Protein AF-A0A963VBE0-F1 (afdb_monomer)

Secondary structure (DSS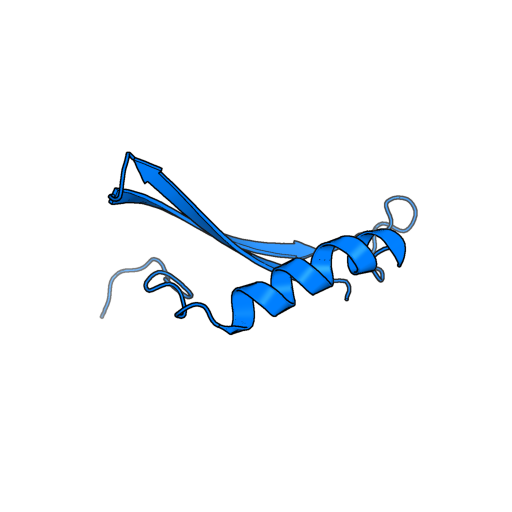P, 8-state):
--EEEEEEEEEETTEEEEEEEEEEE-EETTTTEE-PPPHHHHHHHHHHHHHHTTSPPPTTTT---S---

Solvent-accessible surface area (backbone atoms only — not comparable to full-atom values): 4566 Å² total; per-residue (Å²): 112,36,56,45,81,46,76,45,77,43,64,60,83,92,44,75,77,47,76,49,78,47,79,47,71,35,61,39,82,89,76,74,38,80,36,73,51,56,70,73,56,47,67,62,47,50,58,55,56,59,65,50,68,80,52,80,81,63,89,72,67,88,73,81,87,77,84,81,132

Foldseek 3Di:
DQKDFDKDFDDDVPHGPDIDTDIDGDADPVVRDGDDDDPVVCVVVVVVVVVCVPPDDDPCPPDDDDDDD

Nearest PDB structures (foldseek):
  7r1c-assembly1_N  TM=4.064E-01  e=4.235E+00  Priestia megaterium NBRC 15308 = ATCC 14581

Sequence (69 aa):
EKRIHAFICILRGDTVIASLEQMFLHVDMKAGKACPAAPEVLALLMPIAKAHEALARPEAAGRHVGQRR

Mean predicted aligned error: 3.67 Å

Structure (mmCIF, N/CA/C/O backbone):
data_AF-A0A963VBE0-F1
#
_entry.id   AF-A0A963VBE0-F1
#
loop_
_atom_site.group_PDB
_atom_site.id
_atom_site.type_symbol
_atom_site.label_atom_id
_atom_site.label_alt_id
_atom_site.label_comp_id
_atom_site.label_asym_id
_atom_site.label_entity_id
_atom_site.label_seq_id
_atom_site.pdbx_PDB_ins_code
_atom_site.Cartn_x
_atom_site.Cartn_y
_atom_site.Cartn_z
_atom_site.occupancy
_atom_site.B_iso_or_equiv
_atom_site.auth_seq_id
_atom_site.auth_comp_id
_atom_site.auth_asym_id
_atom_site.auth_atom_id
_atom_site.pdbx_PDB_model_num
ATOM 1 N N . GLU A 1 1 ? 1.285 -5.923 -11.228 1.00 81.00 1 GLU A N 1
ATOM 2 C CA . GLU A 1 1 ? 2.724 -5.869 -11.523 1.00 81.00 1 GLU A CA 1
ATOM 3 C C . GLU A 1 1 ? 3.206 -4.407 -11.431 1.00 81.00 1 GLU A C 1
ATOM 5 O O . GLU A 1 1 ? 3.496 -4.010 -10.318 1.00 81.00 1 GLU A O 1
ATOM 10 N N . LYS A 1 2 ? 3.058 -3.528 -12.437 1.00 93.62 2 LYS A N 1
ATOM 11 C CA . LYS A 1 2 ? 3.432 -2.086 -12.311 1.00 93.62 2 LYS A CA 1
ATOM 12 C C . LYS A 1 2 ? 2.659 -1.183 -11.326 1.00 93.62 2 LYS A C 1
ATOM 14 O O . LYS A 1 2 ? 3.026 -0.027 -11.141 1.00 93.62 2 LYS A O 1
ATOM 19 N N . ARG A 1 3 ? 1.531 -1.642 -10.779 1.00 96.31 3 ARG A N 1
ATOM 20 C CA . ARG A 1 3 ? 0.632 -0.858 -9.909 1.00 96.31 3 ARG A CA 1
ATOM 21 C C . ARG A 1 3 ? 0.480 -1.544 -8.566 1.00 96.31 3 ARG A C 1
ATOM 23 O O . ARG A 1 3 ? 0.350 -2.769 -8.536 1.00 96.31 3 ARG A O 1
ATOM 30 N N . ILE A 1 4 ? 0.401 -0.745 -7.510 1.00 95.44 4 ILE A N 1
ATOM 31 C CA . ILE A 1 4 ? 0.109 -1.196 -6.150 1.00 95.44 4 ILE A CA 1
ATOM 32 C C . ILE A 1 4 ? -1.051 -0.357 -5.632 1.00 95.44 4 ILE A C 1
ATOM 34 O O . ILE A 1 4 ? -0.942 0.864 -5.553 1.00 95.44 4 ILE A O 1
ATOM 38 N N . HIS A 1 5 ? -2.155 -1.014 -5.286 1.00 95.81 5 HIS A N 1
ATOM 39 C CA . HIS A 1 5 ? -3.263 -0.375 -4.591 1.00 95.81 5 HIS A CA 1
ATOM 40 C C . HIS A 1 5 ? -3.138 -0.693 -3.105 1.00 95.81 5 HIS A C 1
ATOM 42 O O . HIS A 1 5 ? -3.305 -1.847 -2.711 1.00 95.81 5 HIS A O 1
ATOM 48 N N . ALA A 1 6 ? -2.781 0.307 -2.307 1.00 95.81 6 ALA A N 1
ATOM 49 C CA . ALA A 1 6 ? -2.533 0.132 -0.886 1.00 95.81 6 ALA A CA 1
ATOM 50 C C . ALA A 1 6 ? -3.564 0.896 -0.060 1.00 95.81 6 ALA A C 1
ATOM 52 O O . ALA A 1 6 ? -3.935 2.025 -0.388 1.00 95.81 6 ALA A O 1
ATOM 53 N N . PHE A 1 7 ? -3.964 0.276 1.045 1.00 97.31 7 PHE A N 1
ATOM 54 C CA . PHE A 1 7 ? -4.743 0.907 2.093 1.00 97.31 7 PHE A CA 1
ATOM 55 C C . PHE A 1 7 ? -3.909 0.939 3.371 1.00 97.31 7 PHE A C 1
ATOM 57 O O . PHE A 1 7 ? -3.361 -0.084 3.780 1.00 97.31 7 PHE A O 1
ATOM 64 N N . ILE A 1 8 ? -3.801 2.110 3.989 1.00 96.50 8 ILE A N 1
ATOM 65 C CA . ILE A 1 8 ? -2.997 2.343 5.187 1.00 96.50 8 ILE A CA 1
ATOM 66 C C . ILE A 1 8 ? -3.924 2.849 6.285 1.00 96.50 8 ILE A C 1
ATOM 68 O O . ILE A 1 8 ? -4.620 3.847 6.100 1.00 96.50 8 ILE A O 1
ATOM 72 N N . CYS A 1 9 ? -3.895 2.187 7.440 1.00 96.12 9 CYS A N 1
ATOM 73 C CA . CYS A 1 9 ? -4.504 2.670 8.675 1.00 96.12 9 CYS A CA 1
ATOM 74 C C . CYS A 1 9 ? -3.413 3.238 9.583 1.00 96.12 9 CYS A C 1
ATOM 76 O O . CYS A 1 9 ? -2.386 2.595 9.795 1.00 96.12 9 CYS A O 1
ATOM 78 N N . ILE A 1 10 ? -3.654 4.410 10.162 1.00 97.06 10 ILE A N 1
ATOM 79 C CA . ILE A 1 10 ? -2.833 4.972 11.236 1.00 97.06 10 ILE A CA 1
ATOM 80 C C . ILE A 1 10 ? -3.620 4.793 12.530 1.00 97.06 10 ILE A C 1
ATOM 82 O O . ILE A 1 10 ? -4.753 5.269 12.633 1.00 97.06 10 ILE A O 1
ATOM 86 N N . LEU A 1 11 ? -3.031 4.093 13.500 1.00 97.19 11 LEU A N 1
ATOM 87 C CA . LEU A 1 11 ? -3.692 3.722 14.747 1.00 97.19 11 LEU A CA 1
ATOM 88 C C . LEU A 1 11 ? -3.071 4.428 15.962 1.00 97.19 11 LEU A C 1
ATOM 90 O O . LEU A 1 11 ? -1.865 4.669 16.014 1.00 97.19 11 LEU A O 1
ATOM 94 N N . ARG A 1 12 ? -3.908 4.714 16.963 1.00 98.06 12 ARG A N 1
ATOM 95 C CA . ARG A 1 12 ? -3.522 5.016 18.347 1.00 98.06 12 ARG A CA 1
ATOM 96 C C . ARG A 1 12 ? -4.125 3.930 19.239 1.00 98.06 12 ARG A C 1
ATOM 98 O O . ARG A 1 12 ? -5.331 3.941 19.477 1.00 98.06 12 ARG A O 1
ATOM 105 N N . GLY A 1 13 ? -3.298 2.998 19.714 1.00 96.94 13 GLY A N 1
ATOM 106 C CA . GLY A 1 13 ? -3.805 1.749 20.296 1.00 96.94 13 GLY A CA 1
ATOM 107 C C . GLY A 1 13 ? -4.629 0.995 19.251 1.00 96.94 13 GLY A C 1
ATOM 108 O O . GLY A 1 13 ? -4.208 0.907 18.102 1.00 96.94 13 GLY A O 1
ATOM 109 N N . ASP A 1 14 ? -5.832 0.562 19.615 1.00 95.12 14 ASP A N 1
ATOM 110 C CA . ASP A 1 14 ? -6.755 -0.115 18.690 1.00 95.12 14 ASP A CA 1
ATOM 111 C C . ASP A 1 14 ? -7.663 0.857 17.912 1.00 95.12 14 ASP A C 1
ATOM 113 O O . ASP A 1 14 ? -8.501 0.446 17.112 1.00 95.12 14 ASP A O 1
ATOM 117 N N . THR A 1 15 ? -7.519 2.169 18.131 1.00 95.88 15 THR A N 1
ATOM 118 C CA . THR A 1 15 ? -8.346 3.186 17.468 1.00 95.88 15 THR A CA 1
ATOM 119 C C . THR A 1 15 ? -7.693 3.661 16.174 1.00 95.88 15 THR A C 1
ATOM 121 O O . THR A 1 15 ? -6.593 4.214 16.199 1.00 95.88 15 THR A O 1
ATOM 124 N N . VAL A 1 16 ? -8.388 3.525 15.042 1.00 95.75 16 VAL A N 1
ATOM 125 C CA . VAL A 1 16 ? -7.967 4.127 13.766 1.00 95.75 16 VAL A CA 1
ATOM 126 C C . VAL A 1 16 ? -8.190 5.639 13.824 1.00 95.75 16 VAL A C 1
ATOM 128 O O . VAL A 1 16 ? -9.324 6.100 13.924 1.00 95.75 16 VAL A O 1
ATOM 131 N N . ILE A 1 17 ? -7.110 6.415 13.746 1.00 97.44 17 ILE A N 1
ATOM 132 C CA . ILE A 1 17 ? -7.151 7.887 13.807 1.00 97.44 17 ILE A CA 1
ATOM 133 C C . ILE A 1 17 ? -7.044 8.546 12.430 1.00 97.44 17 ILE A C 1
ATOM 135 O O . ILE A 1 17 ? -7.439 9.697 12.267 1.00 97.44 17 ILE A O 1
ATOM 139 N N . ALA A 1 18 ? -6.519 7.831 11.435 1.00 97.25 18 ALA A N 1
ATOM 140 C CA . ALA A 1 18 ? -6.483 8.273 10.047 1.00 97.25 18 ALA A CA 1
ATOM 141 C C . ALA A 1 18 ? -6.364 7.074 9.098 1.00 97.25 18 ALA A C 1
ATOM 143 O O . ALA A 1 18 ? -5.931 5.989 9.488 1.00 97.25 18 ALA A O 1
ATOM 144 N N . SER A 1 19 ? -6.733 7.282 7.835 1.00 97.00 19 SER A N 1
ATOM 145 C CA . SER A 1 19 ? -6.600 6.276 6.783 1.00 97.00 19 SER A CA 1
ATOM 146 C C . SER A 1 19 ? -6.205 6.909 5.457 1.00 97.00 19 SER A C 1
ATOM 148 O O . SER A 1 19 ? -6.674 8.009 5.159 1.00 97.00 19 SER A O 1
ATOM 150 N N . LEU A 1 20 ? -5.452 6.187 4.632 1.00 97.06 20 LEU A N 1
ATOM 151 C CA . LEU A 1 20 ? -5.121 6.585 3.267 1.00 97.06 20 LEU A CA 1
ATOM 152 C C . LEU A 1 20 ? -5.346 5.409 2.316 1.00 97.06 20 LEU A C 1
ATOM 154 O O . LEU A 1 20 ? -4.923 4.292 2.601 1.00 97.06 20 LEU A O 1
ATOM 158 N N . GLU A 1 21 ? -5.974 5.674 1.175 1.00 97.50 21 GLU A N 1
ATOM 159 C CA . GLU A 1 21 ? -6.081 4.735 0.059 1.00 97.50 21 GLU A CA 1
ATOM 160 C C . GLU A 1 21 ? -5.349 5.342 -1.138 1.00 97.50 21 GLU A C 1
ATOM 162 O O . GLU A 1 21 ? -5.649 6.464 -1.553 1.00 97.50 21 GLU A O 1
ATOM 167 N N . GLN A 1 22 ? -4.331 4.646 -1.646 1.00 97.06 22 GLN A N 1
ATOM 168 C CA . GLN A 1 22 ? -3.427 5.186 -2.660 1.00 97.06 22 GLN A CA 1
ATOM 169 C C .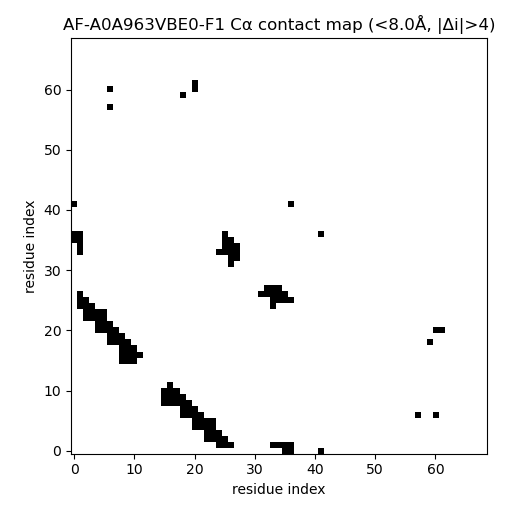 GLN A 1 22 ? -3.128 4.164 -3.753 1.00 97.06 22 GLN A C 1
ATOM 171 O O . GLN A 1 22 ? -2.921 2.976 -3.499 1.00 97.06 22 GLN A O 1
ATOM 176 N N . MET A 1 23 ? -3.051 4.662 -4.987 1.00 96.50 23 MET A N 1
ATOM 177 C CA . MET A 1 23 ? -2.536 3.923 -6.132 1.00 96.50 23 MET A CA 1
ATOM 178 C C . MET A 1 23 ? -1.101 4.372 -6.407 1.00 96.50 23 MET A C 1
ATOM 180 O O . MET A 1 23 ? -0.873 5.493 -6.859 1.00 96.50 23 MET A O 1
ATOM 184 N N . PHE A 1 24 ? -0.141 3.485 -6.171 1.00 96.06 24 PHE A N 1
ATOM 185 C CA . PHE A 1 24 ? 1.253 3.688 -6.546 1.00 96.06 24 PHE A CA 1
ATOM 186 C C . PHE A 1 24 ? 1.526 3.088 -7.923 1.00 96.06 24 PHE A C 1
ATOM 188 O O . PHE A 1 24 ? 0.964 2.053 -8.300 1.00 96.06 24 PHE A O 1
ATOM 195 N N . LEU A 1 25 ? 2.411 3.739 -8.674 1.00 96.81 25 LEU A N 1
ATOM 196 C CA . LEU A 1 25 ? 2.790 3.353 -10.025 1.00 96.81 25 LEU A CA 1
ATOM 197 C C . LEU A 1 25 ? 4.309 3.276 -10.112 1.00 96.81 25 LEU A C 1
ATOM 199 O O . LEU A 1 25 ? 4.993 4.248 -9.803 1.00 96.81 25 LEU A O 1
ATOM 203 N N . HIS A 1 26 ? 4.829 2.132 -10.543 1.00 97.56 26 HIS A N 1
ATOM 204 C CA . HIS A 1 26 ? 6.246 2.005 -10.838 1.00 97.56 26 HIS A CA 1
ATOM 205 C C . HIS A 1 26 ? 6.569 2.717 -12.158 1.00 97.56 26 HIS A C 1
ATOM 207 O O . HIS A 1 26 ? 5.829 2.593 -13.141 1.00 97.56 26 HIS A O 1
ATOM 213 N N . VAL A 1 27 ? 7.648 3.499 -12.159 1.00 97.31 27 VAL A N 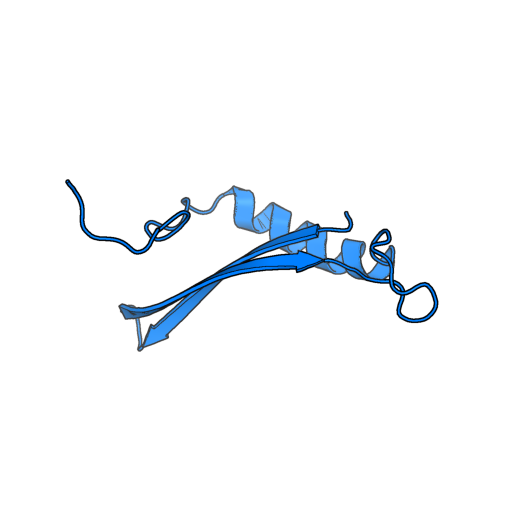1
ATOM 214 C CA . VAL A 1 27 ? 8.038 4.384 -13.260 1.00 97.31 27 VAL A CA 1
ATOM 215 C C . VAL A 1 27 ? 9.522 4.209 -13.544 1.00 97.31 27 VAL A C 1
ATOM 217 O O . VAL A 1 27 ? 10.346 4.245 -12.634 1.00 97.31 27 VAL A O 1
ATOM 220 N N . ASP A 1 28 ? 9.856 4.078 -14.824 1.00 97.38 28 ASP A N 1
ATOM 221 C CA . ASP A 1 28 ? 11.225 4.197 -15.300 1.00 97.38 28 ASP A CA 1
ATOM 222 C C . ASP A 1 28 ? 11.587 5.683 -15.314 1.00 97.38 28 ASP A C 1
ATOM 224 O O . ASP A 1 28 ? 11.044 6.465 -16.098 1.00 97.38 28 ASP A O 1
ATOM 228 N N . MET A 1 29 ? 12.514 6.068 -14.440 1.00 96.00 29 MET A N 1
ATOM 229 C CA . 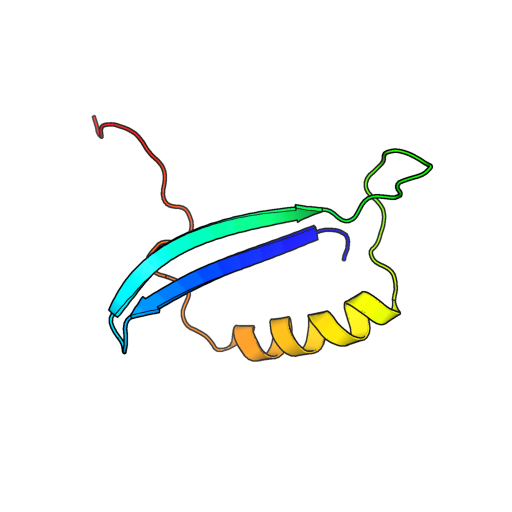MET A 1 29 ? 12.947 7.455 -14.278 1.00 96.00 29 MET A CA 1
ATOM 230 C C . MET A 1 29 ? 13.652 8.018 -15.517 1.00 96.00 29 MET A C 1
ATOM 232 O O . MET A 1 29 ? 13.605 9.226 -15.732 1.00 96.00 29 MET A O 1
ATOM 236 N N . LYS A 1 30 ? 14.284 7.174 -16.345 1.00 97.31 30 LYS A N 1
ATOM 237 C CA . LYS A 1 30 ? 14.907 7.611 -17.604 1.00 97.31 30 LYS A CA 1
ATOM 238 C C . LYS A 1 30 ? 13.854 7.839 -18.681 1.00 97.31 30 LYS A C 1
ATOM 240 O O . LYS A 1 30 ? 13.918 8.831 -19.399 1.00 97.31 30 LYS A O 1
ATOM 245 N N . ALA A 1 31 ? 12.890 6.927 -18.799 1.00 96.38 31 ALA A N 1
ATOM 246 C CA . ALA A 1 31 ? 11.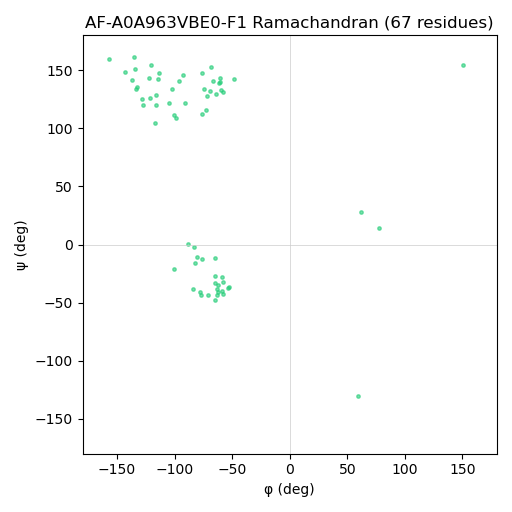844 7.013 -19.818 1.00 96.38 31 ALA A CA 1
ATOM 247 C C . ALA A 1 31 ? 10.679 7.942 -19.429 1.00 96.38 31 ALA A C 1
ATOM 249 O O . ALA A 1 31 ? 9.871 8.290 -20.293 1.00 96.38 31 ALA A O 1
ATOM 250 N N . GLY A 1 32 ? 10.555 8.300 -18.145 1.00 96.62 32 GLY A N 1
ATOM 251 C CA . GLY A 1 32 ? 9.441 9.084 -17.606 1.00 96.62 32 GLY A CA 1
ATOM 252 C C . GLY A 1 32 ? 8.087 8.387 -17.769 1.00 96.62 32 GLY A C 1
ATOM 253 O O . GLY A 1 32 ? 7.062 9.047 -17.936 1.00 96.62 32 GLY A O 1
ATOM 254 N N . LYS A 1 33 ? 8.073 7.050 -17.806 1.00 96.88 33 LYS A N 1
ATOM 255 C CA . LYS A 1 33 ? 6.893 6.244 -18.154 1.00 96.88 33 LYS A CA 1
ATOM 256 C C . LYS A 1 33 ? 6.700 5.090 -17.189 1.00 96.88 33 LYS A C 1
ATOM 258 O O . LYS A 1 33 ? 7.653 4.533 -16.656 1.00 96.88 33 LYS A O 1
ATOM 263 N N . ALA A 1 34 ? 5.442 4.697 -17.020 1.00 97.25 34 ALA A N 1
ATOM 264 C CA . ALA A 1 34 ? 5.094 3.534 -16.224 1.00 97.25 34 ALA A CA 1
ATOM 265 C C . ALA A 1 34 ? 5.663 2.252 -16.838 1.00 97.25 34 ALA A C 1
ATOM 267 O O . ALA A 1 34 ? 5.410 1.961 -18.011 1.00 97.25 34 ALA A O 1
ATOM 268 N N . CYS A 1 35 ? 6.342 1.455 -16.028 1.00 97.19 35 CYS A N 1
ATOM 269 C CA . CYS A 1 35 ? 6.951 0.196 -16.438 1.00 97.19 35 CYS A CA 1
ATOM 270 C C . CYS A 1 35 ? 6.667 -0.898 -15.400 1.00 97.19 35 CYS A C 1
ATOM 272 O O . CYS A 1 35 ? 6.257 -0.581 -14.280 1.00 97.19 35 CYS A O 1
ATOM 274 N N . PRO A 1 36 ? 6.811 -2.181 -15.772 1.00 96.81 36 PRO A N 1
ATOM 275 C CA . PRO A 1 36 ? 6.802 -3.278 -14.813 1.00 96.81 36 PRO A CA 1
ATOM 276 C C . PRO A 1 36 ? 7.727 -3.024 -13.621 1.00 96.81 36 PRO A C 1
ATOM 278 O O . PRO A 1 36 ? 8.798 -2.448 -13.811 1.00 96.81 36 PRO A O 1
ATOM 281 N N . ALA A 1 37 ? 7.327 -3.437 -12.416 1.00 96.69 37 ALA A N 1
ATOM 282 C CA . ALA A 1 37 ? 8.239 -3.377 -11.279 1.00 96.69 37 ALA A CA 1
ATOM 283 C C . ALA A 1 37 ? 9.376 -4.390 -11.481 1.00 96.69 37 ALA A C 1
ATOM 285 O O . ALA A 1 37 ? 9.224 -5.398 -12.173 1.00 96.69 37 ALA A O 1
ATOM 286 N N . ALA A 1 38 ? 10.540 -4.114 -10.894 1.00 95.62 38 ALA A N 1
ATOM 287 C CA . ALA A 1 38 ? 11.653 -5.050 -10.970 1.00 95.62 38 ALA A CA 1
ATOM 288 C C . ALA A 1 38 ? 11.261 -6.402 -10.322 1.00 95.62 38 ALA A C 1
ATOM 290 O O . ALA A 1 38 ? 10.589 -6.395 -9.281 1.00 95.62 38 ALA A O 1
ATOM 291 N N . PRO A 1 39 ? 11.651 -7.559 -10.895 1.00 96.25 39 PRO A N 1
ATOM 292 C CA . PRO A 1 39 ? 11.263 -8.875 -10.379 1.00 96.25 39 PRO A CA 1
ATOM 293 C C . PRO A 1 39 ? 11.571 -9.079 -8.889 1.00 96.25 39 PRO A C 1
ATOM 295 O O . PRO A 1 39 ? 10.775 -9.676 -8.164 1.00 96.25 39 PRO A O 1
ATOM 298 N N . GLU A 1 40 ? 12.685 -8.537 -8.407 1.00 97.00 40 GLU A N 1
ATOM 299 C CA . GLU A 1 40 ? 13.094 -8.570 -7.003 1.00 97.00 40 GLU A CA 1
ATOM 300 C C . GLU A 1 40 ? 12.143 -7.789 -6.080 1.00 97.00 40 GLU A C 1
ATOM 302 O O . GLU A 1 40 ? 11.890 -8.212 -4.953 1.00 97.00 40 GLU A O 1
ATOM 307 N N . VAL A 1 41 ? 11.539 -6.698 -6.563 1.00 95.50 41 VAL A N 1
ATOM 308 C CA . VAL A 1 41 ? 10.531 -5.937 -5.809 1.00 95.50 41 VAL A CA 1
ATOM 309 C C . VAL A 1 41 ? 9.242 -6.746 -5.704 1.00 95.50 41 VAL A C 1
ATOM 311 O O . VAL A 1 41 ? 8.651 -6.838 -4.626 1.00 95.50 41 VAL A O 1
ATOM 314 N N . LEU A 1 42 ? 8.814 -7.379 -6.800 1.00 95.81 42 LEU A N 1
ATOM 315 C CA . LEU A 1 42 ? 7.641 -8.251 -6.784 1.00 95.81 42 LEU A CA 1
ATOM 316 C C . LEU A 1 42 ? 7.821 -9.452 -5.866 1.00 95.81 42 LEU A C 1
ATOM 318 O O . LEU A 1 42 ? 6.874 -9.822 -5.173 1.00 95.81 42 LEU A O 1
ATOM 322 N N . ALA A 1 43 ? 9.011 -10.057 -5.863 1.00 97.12 43 ALA A N 1
ATOM 323 C CA . ALA A 1 43 ? 9.305 -11.218 -5.031 1.00 97.12 43 ALA A CA 1
ATOM 324 C C . ALA A 1 43 ? 9.089 -10.918 -3.538 1.00 97.12 43 ALA A C 1
ATOM 326 O O . ALA A 1 43 ? 8.653 -11.794 -2.796 1.00 97.12 43 ALA A O 1
ATOM 327 N N . LEU A 1 44 ? 9.328 -9.672 -3.115 1.00 96.31 44 LEU A N 1
ATOM 328 C CA . LEU A 1 44 ? 9.073 -9.206 -1.751 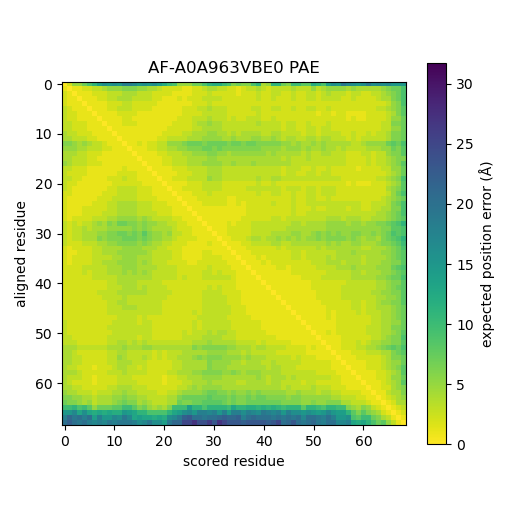1.00 96.31 44 LEU A CA 1
ATOM 329 C C . LEU A 1 44 ? 7.619 -8.764 -1.534 1.00 96.31 44 LEU A C 1
ATOM 331 O O . LEU A 1 44 ? 7.045 -9.010 -0.474 1.00 96.31 44 LEU A O 1
ATOM 335 N N . LEU A 1 45 ? 7.005 -8.115 -2.525 1.00 95.06 45 LEU A N 1
ATOM 336 C CA . LEU A 1 45 ? 5.672 -7.532 -2.380 1.00 95.06 45 LEU A CA 1
ATOM 337 C C . LEU A 1 45 ? 4.537 -8.562 -2.477 1.00 95.06 45 LEU A C 1
ATOM 339 O O . LEU A 1 45 ? 3.551 -8.467 -1.744 1.00 95.06 45 LEU A O 1
ATOM 343 N N . MET A 1 46 ? 4.637 -9.528 -3.393 1.00 95.25 46 MET A N 1
ATOM 344 C CA . MET A 1 46 ? 3.554 -10.483 -3.655 1.00 95.25 46 MET A CA 1
ATOM 345 C C . MET A 1 46 ? 3.215 -11.372 -2.445 1.00 95.25 46 MET A C 1
ATOM 347 O O . MET A 1 46 ? 2.024 -11.573 -2.208 1.00 95.25 46 MET A O 1
ATOM 351 N N . PRO A 1 47 ? 4.177 -11.849 -1.626 1.00 97.25 47 PRO A N 1
ATOM 352 C CA . PRO A 1 47 ? 3.857 -12.562 -0.388 1.00 97.25 47 PRO A CA 1
ATOM 353 C C . PRO A 1 47 ? 3.022 -11.735 0.599 1.00 97.25 47 PRO A C 1
ATOM 355 O O . PRO A 1 47 ? 2.082 -12.262 1.190 1.00 97.25 47 PRO A O 1
ATOM 358 N N . ILE A 1 48 ? 3.310 -10.434 0.738 1.00 96.12 48 ILE A N 1
ATOM 359 C CA . ILE A 1 48 ? 2.545 -9.520 1.605 1.00 96.12 48 ILE A CA 1
ATOM 360 C C . ILE A 1 48 ? 1.117 -9.371 1.074 1.00 96.12 48 ILE A C 1
ATOM 362 O O . ILE A 1 48 ? 0.152 -9.526 1.821 1.00 96.12 48 ILE A O 1
ATOM 366 N N . ALA A 1 49 ? 0.976 -9.122 -0.232 1.00 95.19 49 ALA A N 1
ATOM 367 C CA . ALA A 1 49 ? -0.332 -9.020 -0.872 1.00 95.19 49 ALA A CA 1
ATOM 368 C C . ALA A 1 49 ? -1.150 -10.308 -0.690 1.00 95.19 49 ALA A C 1
ATOM 370 O O . ALA A 1 49 ? -2.326 -10.237 -0.341 1.00 95.19 49 ALA A O 1
ATOM 371 N N . LYS A 1 50 ? -0.509 -11.475 -0.847 1.00 96.56 50 LYS A N 1
ATOM 372 C CA . LYS A 1 50 ? -1.141 -12.784 -0.662 1.00 96.56 50 LYS A CA 1
ATOM 373 C C . LYS A 1 50 ? -1.608 -13.004 0.776 1.00 96.56 50 LYS A C 1
ATOM 375 O O . LYS A 1 50 ? -2.724 -13.471 0.982 1.00 96.56 50 LYS A O 1
ATOM 380 N N . ALA A 1 51 ? -0.790 -12.645 1.766 1.00 97.38 51 ALA A N 1
ATOM 381 C CA . ALA A 1 51 ? -1.163 -12.739 3.177 1.00 97.38 51 ALA A CA 1
ATOM 382 C C . ALA A 1 51 ? -2.360 -11.833 3.521 1.00 97.38 51 ALA A C 1
ATOM 384 O O . ALA A 1 51 ? -3.217 -12.212 4.318 1.00 97.38 51 ALA A O 1
ATOM 385 N N . HIS A 1 52 ? -2.455 -10.661 2.888 1.00 96.44 52 HIS A N 1
ATOM 386 C CA . HIS A 1 52 ? -3.558 -9.723 3.095 1.00 96.44 52 HIS A CA 1
ATOM 387 C C . HIS A 1 52 ? -4.875 -10.125 2.410 1.00 96.44 52 HIS A C 1
ATOM 389 O O . HIS A 1 52 ? -5.904 -9.548 2.750 1.00 96.44 52 HIS A O 1
ATOM 395 N N . GLU A 1 53 ? -4.897 -11.112 1.504 1.00 95.19 53 GLU A N 1
ATOM 396 C CA . GLU A 1 53 ? -6.146 -11.577 0.867 1.00 95.19 53 GLU A CA 1
ATOM 397 C C . GLU A 1 53 ? -7.182 -12.086 1.882 1.00 95.19 53 GLU A C 1
A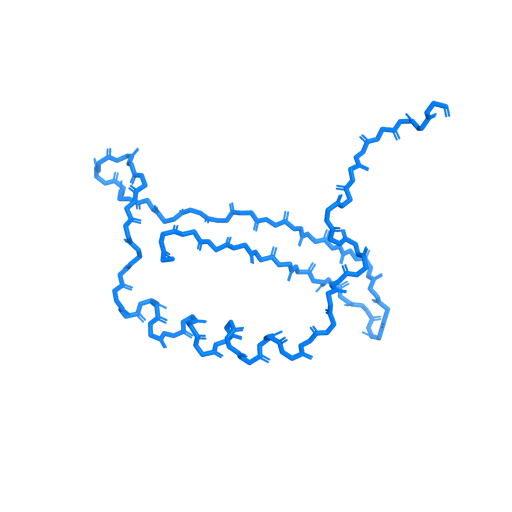TOM 399 O O . GLU A 1 53 ? -8.381 -12.011 1.624 1.00 95.19 53 GLU A O 1
ATOM 404 N N . ALA A 1 54 ? -6.731 -12.589 3.035 1.00 95.31 54 ALA A N 1
ATOM 405 C CA . ALA A 1 54 ? -7.602 -13.079 4.101 1.00 95.31 54 ALA A CA 1
ATOM 406 C C . ALA A 1 54 ? -8.175 -11.962 4.997 1.00 95.31 54 ALA A C 1
ATOM 408 O O . ALA A 1 54 ? -9.047 -12.231 5.824 1.00 95.31 54 ALA A O 1
ATOM 409 N N . LEU A 1 55 ? -7.684 -10.724 4.876 1.00 95.00 55 LEU A N 1
ATOM 410 C CA . LEU A 1 55 ? -8.162 -9.608 5.687 1.00 95.00 55 LEU A CA 1
ATOM 411 C C . LEU A 1 55 ? -9.514 -9.107 5.181 1.00 95.00 55 LEU A C 1
ATOM 413 O O . LEU A 1 55 ? -9.798 -9.084 3.983 1.00 95.00 55 LEU A O 1
ATOM 417 N N . ALA A 1 56 ? -10.340 -8.634 6.113 1.00 94.69 56 ALA A N 1
ATOM 418 C CA . ALA A 1 56 ? -11.552 -7.920 5.752 1.00 94.69 56 ALA A CA 1
ATOM 419 C C . ALA A 1 56 ? -11.203 -6.664 4.942 1.00 94.69 56 ALA A C 1
ATOM 421 O O . ALA A 1 56 ? -10.219 -5.969 5.214 1.00 94.69 56 ALA A O 1
ATOM 422 N N . ARG A 1 57 ? -12.050 -6.344 3.960 1.00 93.38 57 ARG A N 1
ATOM 423 C CA . ARG A 1 57 ? -11.935 -5.086 3.224 1.00 93.38 57 ARG A CA 1
ATOM 424 C C . ARG A 1 57 ? -12.034 -3.913 4.215 1.00 93.38 57 ARG A C 1
ATOM 426 O O . ARG A 1 57 ? -12.987 -3.891 4.994 1.00 93.38 57 ARG A O 1
ATOM 433 N N . PRO A 1 58 ? -11.120 -2.924 4.172 1.00 93.88 58 PRO A N 1
ATOM 434 C CA . PRO A 1 58 ? -11.200 -1.768 5.057 1.00 93.88 58 PRO A CA 1
ATOM 435 C C . PRO A 1 58 ? -12.513 -1.002 4.860 1.00 93.88 58 PRO A C 1
ATOM 437 O O . PRO A 1 58 ? -12.876 -0.682 3.729 1.00 93.88 58 PRO A O 1
ATOM 440 N N . GLU A 1 59 ? -13.195 -0.662 5.956 1.00 93.12 59 GLU A N 1
ATOM 441 C CA . GLU A 1 59 ? -14.477 0.071 5.949 1.00 93.12 59 GLU A CA 1
ATOM 442 C C . GLU A 1 59 ? -14.396 1.386 5.154 1.00 93.12 59 GLU A C 1
ATOM 444 O O . GLU A 1 59 ? -15.311 1.783 4.440 1.00 93.12 59 GLU A O 1
ATOM 449 N N . ALA A 1 60 ? -13.249 2.049 5.260 1.00 94.44 60 ALA A N 1
ATOM 450 C CA . ALA A 1 60 ? -12.961 3.342 4.668 1.00 94.44 60 ALA A CA 1
ATOM 451 C C . ALA A 1 60 ? -12.512 3.292 3.192 1.00 94.44 60 ALA A C 1
ATOM 453 O O . ALA A 1 60 ? -12.265 4.352 2.608 1.00 94.44 60 ALA A O 1
ATOM 454 N N . ALA A 1 61 ? -12.384 2.104 2.593 1.00 96.00 61 ALA A N 1
ATOM 455 C CA . ALA A 1 61 ? -11.968 1.9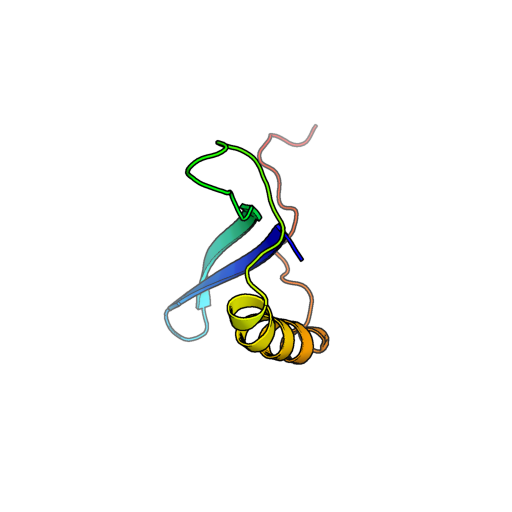49 1.200 1.00 96.00 61 ALA A CA 1
ATOM 456 C C . ALA A 1 61 ? -13.047 2.458 0.228 1.00 96.00 61 ALA A C 1
ATOM 458 O O . ALA A 1 61 ? -14.220 2.097 0.327 1.00 96.00 61 ALA A O 1
ATOM 459 N N . GLY A 1 62 ? -12.648 3.261 -0.753 1.00 94.62 62 GLY A N 1
ATOM 460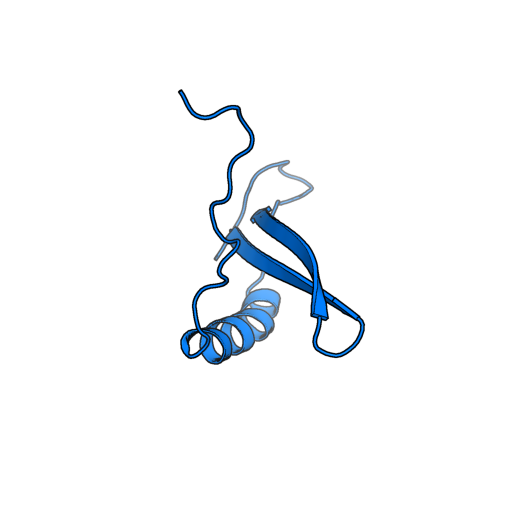 C CA . GLY A 1 62 ? -13.511 3.889 -1.750 1.00 94.62 62 GLY A CA 1
ATOM 461 C C . GLY A 1 62 ? -14.286 5.105 -1.239 1.00 94.62 62 GLY A C 1
ATOM 462 O O . GLY A 1 62 ? -15.241 5.537 -1.892 1.00 94.62 62 GLY A O 1
ATOM 463 N N . ARG A 1 63 ? -13.923 5.662 -0.074 1.00 92.75 63 ARG A N 1
ATOM 464 C CA . ARG A 1 63 ? -14.560 6.887 0.431 1.00 92.75 63 ARG A CA 1
ATOM 465 C C . ARG A 1 63 ? -14.337 8.051 -0.536 1.00 92.75 63 ARG A C 1
ATOM 467 O O . ARG A 1 63 ? -13.249 8.245 -1.066 1.00 92.75 63 ARG A O 1
ATOM 474 N N . HIS A 1 64 ? -15.381 8.848 -0.724 1.00 90.62 64 HIS A N 1
ATOM 475 C CA . HIS A 1 64 ? -15.368 10.063 -1.534 1.00 90.62 64 HIS A CA 1
ATOM 476 C C . HIS A 1 64 ? -15.739 11.270 -0.671 1.00 90.62 64 HIS A C 1
ATOM 478 O O . HIS A 1 64 ? -16.429 11.139 0.340 1.00 90.62 64 HIS A O 1
ATOM 484 N N . VAL A 1 65 ? -15.283 12.449 -1.087 1.00 90.56 65 VAL A N 1
ATOM 485 C CA . VAL A 1 65 ? -15.639 13.731 -0.470 1.00 90.56 65 VAL A CA 1
ATOM 486 C C . VAL A 1 65 ? -16.784 14.361 -1.260 1.00 90.56 65 VAL A C 1
ATOM 488 O O . VAL A 1 65 ? -16.798 14.297 -2.488 1.00 90.56 65 VAL A O 1
ATOM 491 N N . GLY A 1 66 ? -17.734 14.983 -0.564 1.00 90.00 66 GLY A N 1
ATOM 492 C CA . GLY A 1 66 ? -18.823 15.742 -1.175 1.00 90.00 66 GLY A CA 1
ATOM 493 C C . GLY A 1 66 ? -20.089 15.729 -0.326 1.00 90.00 66 GLY A C 1
ATOM 494 O O . GLY A 1 66 ? -20.311 14.813 0.466 1.00 90.00 66 GLY A O 1
ATOM 495 N N . GLN A 1 67 ? -20.928 16.751 -0.490 1.00 82.88 67 GLN A N 1
ATOM 496 C CA . GLN A 1 67 ? -22.254 16.773 0.119 1.00 82.88 67 GLN A CA 1
ATOM 497 C C . GLN A 1 67 ? -23.155 15.771 -0.615 1.00 82.88 67 GLN A C 1
ATOM 499 O O . GLN A 1 67 ? -23.243 15.789 -1.845 1.00 82.88 67 GLN A O 1
ATOM 504 N N . ARG A 1 68 ? -23.809 14.878 0.133 1.00 77.19 68 ARG A N 1
ATOM 505 C CA . ARG A 1 68 ? -24.858 14.014 -0.422 1.00 77.19 68 ARG A CA 1
ATOM 506 C C . ARG A 1 68 ? -26.049 14.889 -0.822 1.00 77.19 68 ARG A C 1
ATOM 508 O O . ARG A 1 68 ? -26.341 15.856 -0.125 1.00 77.19 68 ARG A O 1
ATOM 515 N N . ARG A 1 69 ? -26.667 14.568 -1.961 1.00 69.62 69 ARG A N 1
ATOM 516 C CA . ARG A 1 69 ? -27.903 15.218 -2.413 1.00 69.62 69 ARG A CA 1
ATOM 517 C C . ARG A 1 69 ? -29.016 15.072 -1.386 1.00 69.62 69 ARG A C 1
ATOM 519 O O . ARG A 1 69 ? -29.082 13.981 -0.776 1.00 69.62 69 ARG A O 1
#

pLDDT: mean 94.81, std 4.71, range [69.62, 98.06]

Radius of gyration: 15.63 Å; Cα contacts (8 Å, |Δi|>4): 64; chains: 1; bounding box: 43×30×40 Å